Protein AF-A0A382IW83-F1 (afdb_monomer_lite)

Foldseek 3Di:
DVVVVVVVVVVCCCPPVNDDPDPVCVPDDPDDPVNVVVVVVVVVVVVCCVVDVVVVVVVCVVVVVVVCVVVCVVVVPPVVVVVVVVVVVVD

Radius of gyration: 26.52 Å; chains: 1; bounding box: 72×23×57 Å

InterPro domains:
  IPR003918 NADH:ubiquinone oxidoreductase [PTHR43507] (1-69)

Structure (mmCIF, N/CA/C/O backbone):
data_AF-A0A382IW83-F1
#
_entry.id   AF-A0A382IW83-F1
#
loop_
_atom_site.group_PDB
_atom_site.id
_atom_site.type_symbol
_atom_site.label_atom_id
_atom_site.label_alt_id
_atom_site.label_comp_id
_atom_site.label_asym_id
_atom_site.label_entity_id
_atom_site.label_seq_id
_atom_site.pdbx_PDB_ins_code
_atom_site.Cartn_x
_atom_site.Cartn_y
_atom_site.Cartn_z
_atom_site.occupancy
_atom_site.B_iso_or_equiv
_atom_site.auth_seq_id
_atom_site.auth_comp_id
_atom_site.auth_asym_id
_atom_site.auth_atom_id
_atom_site.pdbx_PDB_model_num
ATOM 1 N N . ILE A 1 1 ? 12.258 -2.987 1.115 1.00 85.31 1 ILE A N 1
ATOM 2 C CA . ILE A 1 1 ? 11.061 -3.869 1.072 1.00 85.31 1 ILE A CA 1
ATOM 3 C C . ILE A 1 1 ? 10.756 -4.463 2.454 1.00 85.31 1 ILE A C 1
ATOM 5 O O . ILE A 1 1 ? 9.672 -4.202 2.955 1.00 85.31 1 ILE A O 1
ATOM 9 N N . VAL A 1 2 ? 11.703 -5.140 3.126 1.00 95.69 2 VAL A N 1
ATOM 10 C CA . VAL A 1 2 ? 11.485 -5.733 4.471 1.00 95.69 2 VAL A CA 1
ATOM 11 C C . VAL A 1 2 ? 11.051 -4.709 5.529 1.00 95.69 2 VAL A C 1
ATOM 13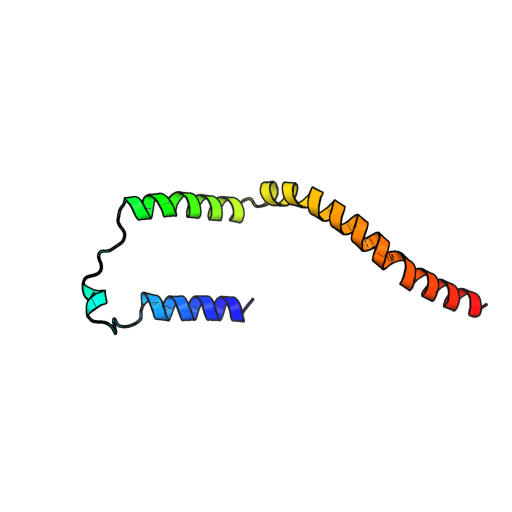 O O . VAL A 1 2 ? 10.046 -4.922 6.195 1.00 95.69 2 VAL A O 1
ATOM 16 N N . LEU A 1 3 ? 11.741 -3.565 5.635 1.00 96.69 3 LEU A N 1
ATOM 17 C CA . LEU A 1 3 ? 11.370 -2.506 6.589 1.00 96.69 3 LEU A CA 1
ATOM 18 C C . LEU A 1 3 ? 9.955 -1.952 6.352 1.00 96.69 3 LEU A C 1
ATOM 20 O O . LEU A 1 3 ? 9.237 -1.676 7.306 1.00 96.69 3 LEU A O 1
ATOM 24 N N . GLY A 1 4 ? 9.539 -1.834 5.087 1.00 95.62 4 GLY A N 1
ATOM 25 C CA . GLY A 1 4 ? 8.197 -1.364 4.736 1.00 95.62 4 GLY A CA 1
ATOM 26 C C . GLY A 1 4 ? 7.115 -2.344 5.186 1.00 95.62 4 GLY A C 1
ATOM 27 O O . GLY A 1 4 ? 6.160 -1.944 5.844 1.00 95.62 4 GLY A O 1
ATOM 28 N N . ALA A 1 5 ? 7.299 -3.637 4.903 1.00 96.31 5 ALA A N 1
ATOM 29 C CA . ALA A 1 5 ? 6.379 -4.678 5.359 1.00 96.31 5 ALA A CA 1
ATOM 30 C C . ALA A 1 5 ? 6.335 -4.771 6.895 1.00 96.31 5 ALA A C 1
ATOM 32 O O . ALA A 1 5 ? 5.253 -4.848 7.472 1.00 96.31 5 ALA A O 1
ATOM 33 N N . ALA A 1 6 ? 7.494 -4.694 7.558 1.00 96.38 6 ALA A N 1
ATOM 34 C CA . ALA A 1 6 ? 7.590 -4.713 9.016 1.00 96.38 6 ALA A CA 1
ATOM 35 C C . ALA A 1 6 ? 6.823 -3.546 9.658 1.00 96.38 6 ALA A C 1
ATOM 37 O O . ALA A 1 6 ? 6.074 -3.760 10.610 1.00 96.38 6 ALA A O 1
ATOM 38 N N . TYR A 1 7 ? 6.952 -2.332 9.111 1.00 95.50 7 TYR A N 1
ATOM 39 C CA . TYR A 1 7 ? 6.228 -1.166 9.616 1.00 95.50 7 TYR A CA 1
ATOM 40 C C . TYR A 1 7 ? 4.715 -1.277 9.388 1.00 95.50 7 TYR A C 1
ATOM 42 O O . TYR A 1 7 ? 3.944 -1.010 10.307 1.00 95.50 7 TYR A O 1
ATOM 50 N N . MET A 1 8 ? 4.284 -1.723 8.202 1.00 96.44 8 MET A N 1
ATOM 51 C CA . MET A 1 8 ? 2.858 -1.912 7.903 1.00 96.44 8 MET A CA 1
ATOM 52 C C . MET A 1 8 ? 2.216 -2.959 8.820 1.00 96.44 8 MET A C 1
ATOM 54 O O . MET A 1 8 ? 1.122 -2.733 9.334 1.00 96.44 8 MET A O 1
ATOM 58 N N . LEU A 1 9 ? 2.910 -4.072 9.080 1.00 94.75 9 LEU A N 1
ATOM 59 C CA . LEU A 1 9 ? 2.437 -5.107 10.002 1.00 94.75 9 LEU A CA 1
ATOM 60 C C . LEU A 1 9 ? 2.381 -4.607 11.450 1.00 94.75 9 LEU A C 1
ATOM 62 O O . LEU A 1 9 ? 1.367 -4.806 12.117 1.00 94.75 9 LEU A O 1
ATOM 66 N N . TRP A 1 10 ? 3.429 -3.928 11.928 1.00 94.56 10 TRP A N 1
ATOM 67 C CA . TRP A 1 10 ? 3.455 -3.359 13.279 1.00 94.56 10 TRP A CA 1
ATOM 68 C C . TRP A 1 10 ? 2.334 -2.332 13.490 1.00 94.56 10 TRP A C 1
ATOM 70 O O . TRP A 1 10 ? 1.646 -2.366 14.511 1.00 94.56 10 TRP A O 1
ATOM 80 N N . LEU A 1 11 ? 2.106 -1.455 12.506 1.00 95.06 11 LEU A N 1
ATOM 81 C CA . LEU A 1 11 ? 1.046 -0.451 12.554 1.00 95.06 11 LEU A CA 1
ATOM 82 C C . LEU A 1 11 ? -0.337 -1.103 12.561 1.00 95.06 11 LEU A C 1
ATOM 84 O O . LEU A 1 11 ? -1.156 -0.770 13.414 1.00 95.06 11 LEU A O 1
ATOM 88 N N . TYR A 1 12 ? -0.582 -2.071 11.674 1.00 94.62 12 TYR A N 1
ATOM 89 C CA . TYR A 1 12 ? -1.849 -2.800 11.646 1.00 94.62 12 TYR A CA 1
ATOM 90 C C . TYR A 1 12 ? -2.140 -3.475 12.991 1.00 94.62 12 TYR A C 1
ATOM 92 O O . TYR A 1 12 ? -3.235 -3.326 13.534 1.00 94.62 12 TYR A O 1
ATOM 100 N N . GLN A 1 13 ? -1.141 -4.152 13.569 1.00 92.69 13 GLN A N 1
ATOM 101 C CA . GLN A 1 13 ? -1.291 -4.809 14.864 1.00 92.69 13 GLN A CA 1
ATOM 102 C C . GLN A 1 13 ? -1.605 -3.816 15.983 1.00 92.69 13 GLN A C 1
ATOM 104 O O . GLN A 1 13 ? -2.499 -4.056 16.793 1.00 92.69 13 GLN A O 1
ATOM 109 N N . ARG A 1 14 ? -0.903 -2.680 16.011 1.00 91.38 14 ARG A N 1
ATOM 110 C CA . ARG A 1 14 ? -1.091 -1.646 17.031 1.00 91.38 14 ARG A CA 1
ATOM 111 C C . ARG A 1 14 ? -2.448 -0.949 16.922 1.00 91.38 14 ARG A C 1
ATOM 113 O O . ARG A 1 14 ? -3.035 -0.635 17.952 1.00 91.38 14 ARG A O 1
ATOM 120 N N . THR A 1 15 ? -2.939 -0.700 15.710 1.00 89.38 15 THR A N 1
ATOM 121 C CA . THR A 1 15 ? -4.201 0.021 15.488 1.00 89.38 15 THR A CA 1
ATOM 122 C C . THR A 1 15 ? -5.430 -0.872 15.658 1.00 89.38 15 THR A C 1
ATOM 124 O O . THR A 1 15 ? -6.422 -0.401 16.202 1.00 89.38 15 THR A O 1
ATOM 127 N N . MET A 1 16 ? -5.378 -2.138 15.227 1.00 87.88 16 MET A N 1
ATOM 128 C CA . MET A 1 16 ? -6.547 -3.034 15.247 1.00 87.88 16 MET A CA 1
ATOM 129 C C . MET A 1 16 ? -6.636 -3.911 16.500 1.00 87.88 16 MET A C 1
ATOM 131 O O . MET A 1 16 ? -7.737 -4.179 16.970 1.00 87.88 16 MET A O 1
ATOM 135 N N . PHE A 1 17 ? -5.503 -4.356 17.056 1.00 85.25 17 PHE A N 1
ATOM 136 C CA . PHE A 1 17 ? -5.469 -5.234 18.239 1.00 85.25 17 PHE A CA 1
ATOM 137 C C . PHE A 1 17 ? -5.024 -4.513 19.520 1.00 85.25 17 PHE A C 1
ATOM 139 O O . PHE A 1 17 ? -4.882 -5.140 20.569 1.00 85.25 17 PHE A O 1
ATOM 146 N N . GLY A 1 18 ? -4.774 -3.203 19.446 1.00 79.44 18 GLY A N 1
ATOM 147 C CA . GLY A 1 18 ? -4.446 -2.378 20.604 1.00 79.44 18 GLY A CA 1
ATOM 148 C C . GLY A 1 18 ? -5.644 -2.192 21.537 1.00 79.44 18 GLY A C 1
ATOM 149 O O . GLY A 1 18 ? -6.795 -2.151 21.107 1.00 79.44 18 GLY A O 1
ATOM 150 N N . ASN A 1 19 ? -5.378 -2.056 22.837 1.00 77.50 19 ASN A N 1
ATOM 151 C CA . ASN A 1 19 ? -6.431 -1.794 23.813 1.00 77.50 19 ASN A CA 1
ATOM 152 C C . ASN A 1 19 ? -6.966 -0.360 23.645 1.00 77.50 19 ASN A C 1
ATOM 154 O O . ASN A 1 19 ? -6.208 0.560 23.339 1.00 77.50 19 ASN A O 1
ATOM 158 N N . ILE A 1 20 ? -8.264 -0.145 23.869 1.00 77.38 20 ILE A N 1
ATOM 159 C CA . ILE A 1 20 ? -8.868 1.187 23.724 1.00 77.38 20 ILE A CA 1
ATOM 160 C C . ILE A 1 20 ? -8.432 2.071 24.904 1.00 77.38 20 ILE A C 1
ATOM 162 O O . ILE A 1 20 ? -9.024 2.018 25.982 1.00 77.38 20 ILE A O 1
ATOM 166 N N . GLU A 1 21 ? -7.397 2.887 24.695 1.00 76.9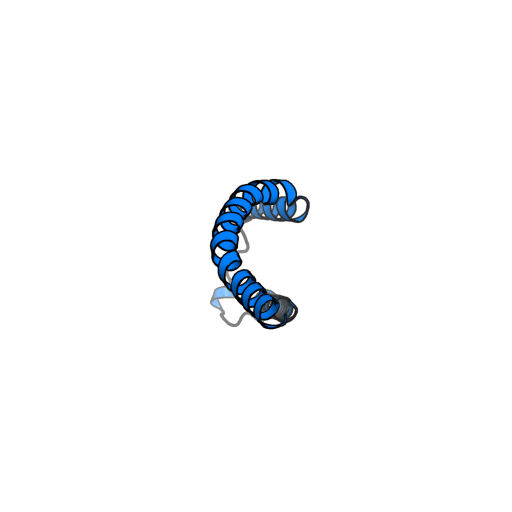4 21 GLU A N 1
ATOM 167 C CA . GLU A 1 21 ? -6.831 3.779 25.721 1.00 76.94 21 GLU A CA 1
ATOM 168 C C . GLU A 1 21 ? -7.735 4.988 26.019 1.00 76.94 21 GLU A C 1
ATOM 170 O O . GLU A 1 21 ? -7.754 5.495 27.139 1.00 76.94 21 GLU A O 1
ATOM 175 N N . ASN A 1 22 ? -8.527 5.440 25.039 1.00 76.06 22 ASN A N 1
ATOM 176 C CA . ASN A 1 22 ? -9.415 6.591 25.193 1.00 76.06 22 ASN A CA 1
ATOM 177 C C . ASN A 1 22 ? -10.877 6.148 25.402 1.00 76.06 22 ASN A C 1
ATOM 179 O O . ASN A 1 22 ? -11.469 5.570 24.487 1.00 76.06 22 ASN A O 1
ATOM 183 N N . PRO A 1 23 ? -11.516 6.457 26.548 1.00 75.88 23 PRO A N 1
ATOM 184 C CA . PRO A 1 23 ? -12.885 6.025 26.836 1.00 75.88 23 PRO A CA 1
ATOM 185 C C . PRO A 1 23 ? -13.929 6.577 25.853 1.00 75.88 23 PRO A C 1
ATOM 187 O O . PRO A 1 23 ? -14.973 5.952 25.685 1.00 75.88 23 PRO A O 1
ATOM 190 N N . LYS A 1 24 ? -13.645 7.690 25.157 1.00 74.56 24 LYS A N 1
ATOM 1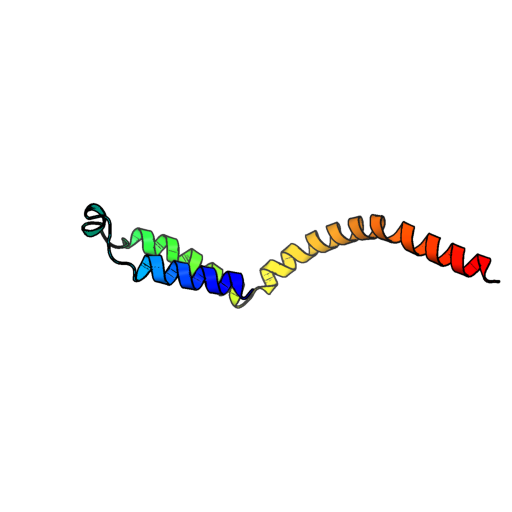91 C CA . LYS A 1 24 ? -14.523 8.251 24.114 1.00 74.56 24 LYS A CA 1
ATOM 192 C C . LYS A 1 24 ? -14.593 7.385 22.854 1.00 74.56 24 LYS A C 1
ATOM 194 O O . LYS A 1 24 ? -15.580 7.448 22.132 1.00 74.56 24 LYS A O 1
ATOM 199 N N . ASN A 1 25 ? -13.582 6.554 22.605 1.00 77.88 25 ASN A N 1
ATOM 200 C CA . ASN A 1 25 ? -13.529 5.716 21.408 1.00 77.88 25 ASN A CA 1
ATOM 201 C C . ASN A 1 25 ? -14.381 4.446 21.545 1.00 77.88 25 ASN A C 1
ATOM 203 O O . ASN A 1 25 ? -14.635 3.775 20.553 1.00 77.88 25 ASN A O 1
ATOM 207 N N . LYS A 1 26 ? -14.851 4.125 22.758 1.00 75.56 26 LYS A N 1
ATOM 208 C CA . LYS A 1 26 ? -15.707 2.956 23.008 1.00 75.56 26 LYS A CA 1
ATOM 209 C C . LYS A 1 26 ? -17.114 3.094 22.426 1.00 75.56 26 LYS A C 1
ATOM 211 O O . LYS A 1 26 ? -17.778 2.085 22.238 1.00 75.56 26 LYS A O 1
ATOM 216 N N . SER A 1 27 ? -17.577 4.321 22.190 1.00 79.44 27 SER A N 1
ATOM 217 C CA . SER A 1 27 ? -18.910 4.594 21.642 1.00 79.44 27 SER A CA 1
ATOM 218 C C . SER A 1 27 ? -18.877 5.006 20.171 1.00 79.44 27 SER A C 1
ATOM 220 O O . SER A 1 27 ? -19.853 5.578 19.688 1.00 79.44 27 SER A O 1
ATOM 222 N N . LEU A 1 28 ? -17.749 4.811 19.480 1.00 79.25 28 LEU A N 1
ATOM 223 C CA . LEU A 1 28 ? -17.670 5.106 18.055 1.00 79.25 28 LEU A CA 1
ATOM 224 C C . LEU A 1 28 ? -18.490 4.061 17.287 1.00 79.25 28 LEU A C 1
ATOM 226 O O . LEU A 1 28 ? -18.288 2.868 17.506 1.00 79.25 28 LEU A O 1
ATOM 230 N N . PRO A 1 29 ? -19.426 4.489 16.426 1.00 78.00 29 PRO A N 1
ATOM 231 C CA . PRO A 1 29 ? -20.152 3.571 15.566 1.00 78.00 29 PRO A CA 1
ATOM 232 C C . PRO A 1 29 ? -19.205 2.964 14.525 1.00 78.00 29 PRO A C 1
ATOM 234 O O . PRO A 1 29 ? -18.304 3.642 14.027 1.00 78.00 29 PRO A O 1
ATOM 237 N N . ASP A 1 30 ? -19.437 1.695 14.195 1.00 85.56 30 ASP A N 1
ATOM 238 C CA . ASP A 1 30 ? -18.750 1.013 13.099 1.00 85.56 30 ASP A CA 1
ATOM 239 C C . ASP A 1 30 ? -19.097 1.630 11.736 1.00 85.56 30 ASP A C 1
ATOM 241 O O . ASP A 1 30 ? -20.007 2.456 11.604 1.00 85.56 30 ASP A O 1
ATOM 245 N N . LEU A 1 31 ? -18.365 1.192 10.708 1.00 85.62 31 LEU A N 1
ATOM 246 C CA . LEU A 1 31 ? -18.512 1.703 9.351 1.00 85.62 31 LEU A CA 1
ATOM 247 C C . LEU A 1 31 ? -19.952 1.588 8.846 1.00 85.62 31 LEU A C 1
ATOM 249 O O . LEU A 1 31 ? -20.5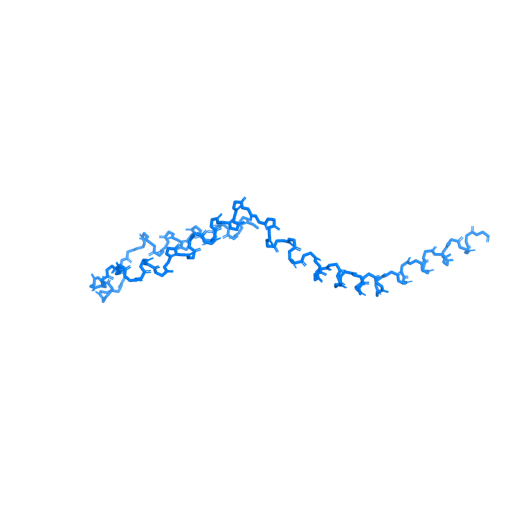71 0.519 8.844 1.00 85.62 31 LEU A O 1
ATOM 253 N N . ASN A 1 32 ? -20.464 2.702 8.342 1.00 91.06 32 ASN A N 1
ATOM 254 C CA . ASN A 1 32 ? -21.792 2.780 7.760 1.00 91.06 32 ASN A CA 1
ATOM 255 C C . ASN A 1 32 ? -21.778 2.234 6.317 1.00 91.06 32 ASN A C 1
ATOM 257 O O . ASN A 1 32 ? -20.774 2.321 5.608 1.00 91.06 32 ASN A O 1
ATOM 261 N N . MET A 1 33 ? -22.915 1.737 5.816 1.00 90.38 33 MET A N 1
ATOM 262 C CA . MET A 1 33 ? -23.029 1.182 4.454 1.00 90.38 33 MET A CA 1
ATOM 263 C C . MET A 1 33 ? -22.581 2.163 3.363 1.00 90.38 33 MET A C 1
ATOM 265 O O . MET A 1 33 ? -22.055 1.749 2.333 1.00 90.38 33 MET A O 1
ATOM 269 N N . ARG A 1 34 ? -22.769 3.470 3.588 1.00 93.00 34 ARG A N 1
ATOM 270 C CA . ARG A 1 34 ? -22.313 4.517 2.661 1.00 93.00 34 ARG A CA 1
ATOM 271 C C . ARG A 1 34 ? -20.790 4.613 2.589 1.00 93.00 34 ARG A C 1
ATOM 273 O O . ARG A 1 34 ? -20.266 4.866 1.513 1.00 93.00 34 ARG A O 1
ATOM 280 N N . GLU A 1 35 ? -20.099 4.399 3.703 1.00 92.88 35 GLU A N 1
ATOM 281 C CA . GLU A 1 35 ? -18.634 4.427 3.768 1.00 92.88 35 GLU A CA 1
ATOM 282 C C . GLU A 1 35 ? -18.062 3.178 3.105 1.00 92.88 35 GLU A C 1
ATOM 284 O O . GLU A 1 35 ? -17.156 3.262 2.285 1.00 92.88 35 GLU A O 1
ATOM 289 N N . VAL A 1 36 ? -18.658 2.011 3.359 1.00 93.75 36 VAL A N 1
ATOM 290 C CA . VAL A 1 36 ? -18.266 0.785 2.653 1.00 93.75 36 VAL A CA 1
ATOM 291 C C . VAL A 1 36 ? -18.445 0.962 1.143 1.00 93.75 36 VAL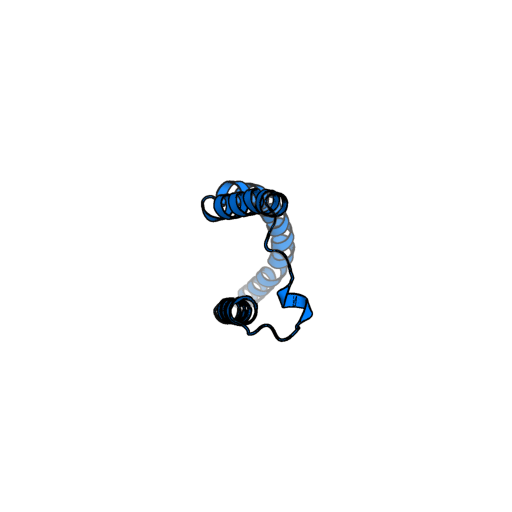 A C 1
ATOM 293 O O . VAL A 1 36 ? -17.527 0.657 0.386 1.00 93.75 36 VAL A O 1
ATOM 296 N N . ALA A 1 37 ? -19.566 1.535 0.696 1.00 95.31 37 ALA A N 1
ATOM 297 C CA . ALA A 1 37 ? -19.830 1.776 -0.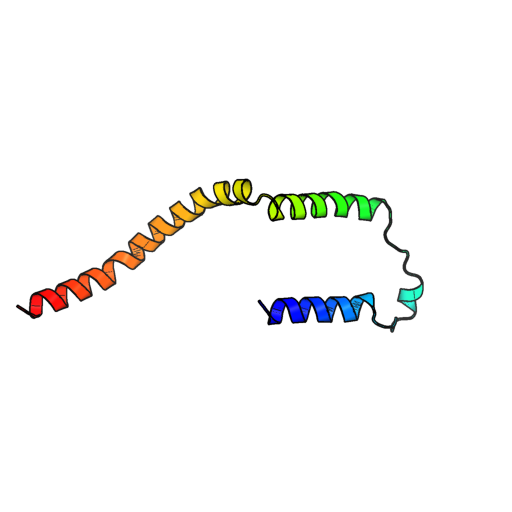722 1.00 95.31 37 ALA A CA 1
ATOM 298 C C . ALA A 1 37 ? -18.803 2.700 -1.407 1.00 95.31 37 ALA A C 1
ATOM 300 O O . ALA A 1 37 ? -18.591 2.551 -2.609 1.00 95.31 37 ALA A O 1
ATOM 301 N N . THR A 1 38 ? -18.141 3.613 -0.684 1.00 94.88 38 THR A N 1
ATOM 302 C CA . THR A 1 38 ? -17.040 4.420 -1.244 1.00 94.88 38 THR A CA 1
ATOM 303 C C . THR A 1 38 ? -15.705 3.672 -1.247 1.00 94.88 38 THR A C 1
ATOM 305 O O . THR A 1 38 ? -14.906 3.877 -2.161 1.00 94.88 38 THR A O 1
ATOM 308 N N . PHE A 1 39 ? -15.468 2.761 -0.297 1.00 95.12 39 PHE A N 1
ATOM 309 C CA . PHE A 1 39 ? -14.272 1.909 -0.283 1.00 95.12 39 PHE A CA 1
ATOM 310 C C . PHE A 1 39 ? -14.302 0.795 -1.337 1.00 95.12 39 PHE A C 1
ATOM 312 O O . PHE A 1 39 ? -13.263 0.496 -1.926 1.00 95.12 39 PHE A O 1
ATOM 319 N N . VAL A 1 40 ? -15.468 0.202 -1.620 1.00 96.38 40 VAL A N 1
ATOM 320 C CA . VAL A 1 40 ? -15.614 -0.879 -2.615 1.00 96.38 40 VAL A CA 1
ATOM 321 C C . VAL A 1 40 ? -14.978 -0.546 -3.977 1.00 96.38 40 VAL A C 1
ATOM 323 O O . VAL A 1 40 ? -14.152 -1.340 -4.433 1.00 96.38 40 VAL A O 1
ATOM 326 N N . PRO A 1 41 ? -15.281 0.586 -4.647 1.00 95.38 41 PRO A N 1
ATOM 327 C CA . PRO A 1 41 ? -14.689 0.881 -5.951 1.00 95.38 41 PRO A CA 1
ATOM 328 C C . PRO A 1 41 ? -13.167 1.054 -5.883 1.00 95.38 41 PRO A C 1
ATOM 330 O O . PRO A 1 41 ? -12.472 0.632 -6.805 1.00 95.38 41 PRO A O 1
ATOM 333 N N . LEU A 1 42 ? -12.626 1.605 -4.789 1.00 96.06 42 LEU A N 1
ATOM 334 C CA . LEU A 1 42 ? -11.176 1.735 -4.604 1.00 96.06 42 LEU A CA 1
ATOM 335 C C . LEU A 1 42 ? -10.497 0.366 -4.520 1.00 96.06 42 LEU A C 1
ATOM 337 O O . LEU A 1 42 ? -9.466 0.147 -5.156 1.00 96.06 42 LEU A O 1
ATOM 341 N N . ILE A 1 43 ? -11.099 -0.564 -3.778 1.00 96.38 43 ILE A N 1
ATOM 342 C CA . ILE A 1 43 ? -10.612 -1.940 -3.651 1.00 96.38 43 ILE A CA 1
ATOM 343 C C . ILE A 1 43 ? -10.649 -2.638 -5.015 1.00 96.38 43 ILE A C 1
ATOM 345 O O . ILE A 1 43 ? -9.662 -3.257 -5.411 1.00 96.38 43 ILE A O 1
ATOM 349 N N . ILE A 1 44 ? -11.742 -2.486 -5.769 1.00 96.62 44 ILE A N 1
ATOM 350 C CA . ILE A 1 44 ? -11.866 -3.040 -7.125 1.00 96.62 44 ILE A CA 1
ATOM 351 C C . ILE A 1 44 ? -10.756 -2.505 -8.037 1.00 96.62 44 ILE A C 1
ATOM 353 O O . ILE A 1 44 ? -10.108 -3.298 -8.719 1.00 96.62 44 ILE A O 1
ATOM 357 N N . LEU A 1 45 ? -10.491 -1.193 -8.030 1.00 94.69 45 LEU A N 1
ATOM 358 C CA . LEU A 1 45 ? -9.400 -0.610 -8.818 1.00 94.69 45 LEU A CA 1
ATOM 359 C C . LEU A 1 45 ? -8.029 -1.150 -8.392 1.00 94.69 45 LEU A C 1
ATOM 361 O O . LEU A 1 45 ? -7.213 -1.471 -9.253 1.00 94.69 45 LEU A O 1
ATOM 365 N N . ALA A 1 46 ? -7.776 -1.278 -7.087 1.00 94.94 46 ALA A N 1
ATOM 366 C CA . ALA A 1 46 ? -6.517 -1.815 -6.578 1.00 94.94 46 ALA A CA 1
ATOM 367 C C . ALA A 1 46 ? -6.285 -3.260 -7.047 1.00 94.94 46 ALA A C 1
ATOM 369 O O . ALA A 1 46 ? -5.195 -3.583 -7.521 1.00 94.94 46 ALA A O 1
ATOM 370 N N . PHE A 1 47 ? -7.317 -4.109 -6.994 1.00 96.00 47 PHE A N 1
ATOM 371 C CA . PHE A 1 47 ? -7.250 -5.471 -7.529 1.00 96.00 47 PHE A CA 1
ATOM 372 C C . PHE A 1 47 ? -7.095 -5.496 -9.049 1.00 96.00 47 PHE A C 1
ATOM 374 O O . PHE A 1 47 ? -6.299 -6.280 -9.558 1.00 96.00 47 PHE A O 1
ATOM 381 N N . TRP A 1 48 ? -7.808 -4.632 -9.774 1.00 94.81 48 TRP A N 1
ATOM 382 C CA . TRP A 1 48 ? -7.701 -4.533 -11.228 1.00 94.81 48 TRP A CA 1
ATOM 383 C C . TRP A 1 48 ? -6.270 -4.202 -11.660 1.00 94.81 48 TRP A C 1
ATOM 385 O O . TRP A 1 48 ? -5.703 -4.894 -12.502 1.00 94.81 48 TRP A O 1
ATOM 395 N N . ILE A 1 49 ? -5.672 -3.169 -11.059 1.00 93.56 49 ILE A N 1
ATOM 396 C CA . ILE A 1 49 ? -4.297 -2.742 -11.351 1.00 93.56 49 ILE A CA 1
ATOM 397 C C . ILE A 1 49 ? -3.296 -3.812 -10.904 1.00 93.56 49 ILE A C 1
ATOM 399 O O . ILE A 1 49 ? -2.328 -4.075 -11.614 1.00 93.56 49 ILE A O 1
ATOM 403 N N . GLY A 1 50 ? -3.530 -4.445 -9.751 1.00 93.94 50 GLY A N 1
ATOM 404 C CA . GLY A 1 50 ? -2.661 -5.493 -9.220 1.00 93.94 50 GLY A CA 1
ATOM 405 C C . GLY A 1 50 ? -2.641 -6.763 -10.073 1.00 93.94 50 GLY A C 1
ATOM 406 O O . GLY A 1 50 ? -1.581 -7.361 -10.238 1.00 93.94 50 GLY A O 1
ATOM 407 N N . LEU A 1 51 ? -3.786 -7.164 -10.635 1.00 95.12 51 LEU A N 1
ATOM 408 C CA . LEU A 1 51 ? -3.892 -8.354 -11.482 1.00 95.12 51 LEU A CA 1
ATOM 409 C C . LEU A 1 51 ? -3.506 -8.068 -12.941 1.00 95.12 51 LEU A C 1
ATOM 411 O O . LEU A 1 51 ? -2.869 -8.903 -13.580 1.00 95.12 51 LEU A O 1
ATOM 415 N N . TYR A 1 52 ? -3.879 -6.898 -13.471 1.00 94.00 52 TYR A N 1
ATOM 416 C CA . TYR A 1 52 ? -3.610 -6.500 -14.853 1.00 94.00 52 TYR A CA 1
ATOM 417 C C . TYR A 1 52 ? -3.027 -5.074 -14.924 1.00 94.00 52 TYR A C 1
ATOM 419 O O . TYR A 1 52 ? -3.747 -4.115 -15.222 1.00 94.00 52 TYR A O 1
ATOM 427 N N . PRO A 1 53 ? -1.708 -4.912 -14.685 1.00 92.19 53 PRO A N 1
ATOM 428 C CA . PRO A 1 53 ? -1.046 -3.603 -14.695 1.00 92.19 53 PRO A CA 1
ATOM 429 C C . PRO A 1 53 ? -0.725 -3.079 -16.106 1.00 92.19 53 PRO A C 1
ATOM 431 O O . PRO A 1 53 ? -0.533 -1.876 -16.284 1.00 92.19 53 PRO A O 1
ATOM 434 N N . ALA A 1 54 ? -0.696 -3.950 -17.123 1.00 90.75 54 ALA A N 1
ATOM 435 C CA . ALA A 1 54 ? -0.352 -3.614 -18.510 1.00 90.75 54 ALA A CA 1
ATOM 436 C C . ALA A 1 54 ? -1.054 -2.360 -19.089 1.00 90.75 54 ALA A C 1
ATOM 438 O O . ALA A 1 54 ? -0.362 -1.513 -19.645 1.00 90.75 54 ALA A O 1
ATOM 439 N N . PRO A 1 55 ? -2.379 -2.145 -18.950 1.00 88.62 55 PRO A N 1
ATOM 440 C CA . PRO A 1 55 ? -3.044 -0.981 -19.536 1.00 88.62 55 PRO A CA 1
ATOM 441 C C . PRO A 1 55 ? -2.601 0.338 -18.896 1.00 88.62 55 PRO A C 1
ATOM 443 O O . PRO A 1 55 ? -2.592 1.365 -19.572 1.00 88.62 55 PRO A O 1
ATOM 446 N N . PHE A 1 56 ? -2.216 0.318 -17.617 1.00 89.19 56 PHE A N 1
ATOM 447 C CA . PHE A 1 56 ? -1.670 1.488 -16.935 1.00 89.19 56 PHE A CA 1
ATOM 448 C C . PHE A 1 56 ? -0.217 1.726 -17.348 1.00 89.19 56 PHE A C 1
ATOM 450 O O . PHE A 1 56 ? 0.139 2.850 -17.696 1.00 89.19 56 PHE A O 1
ATOM 457 N N . LEU A 1 57 ? 0.606 0.674 -17.387 1.00 90.12 57 LEU A N 1
ATOM 458 C CA . LEU A 1 57 ? 2.017 0.780 -17.770 1.00 90.12 57 LEU A CA 1
ATOM 459 C C . LEU A 1 57 ? 2.201 1.218 -19.229 1.00 90.12 57 LEU A C 1
ATOM 461 O O . LEU A 1 57 ? 2.989 2.123 -19.481 1.00 90.12 57 LEU A O 1
ATOM 465 N N . ASN A 1 58 ? 1.413 0.681 -20.163 1.00 91.00 58 ASN A N 1
ATOM 466 C CA . ASN A 1 58 ? 1.487 1.036 -21.586 1.00 91.00 58 ASN A CA 1
ATOM 467 C C . ASN A 1 58 ? 1.182 2.525 -21.836 1.00 91.00 58 ASN A C 1
ATOM 469 O O . ASN A 1 58 ? 1.689 3.124 -22.780 1.00 91.00 58 ASN A O 1
ATOM 473 N N . ARG A 1 59 ? 0.345 3.149 -20.995 1.00 89.44 59 ARG A N 1
ATOM 474 C CA . ARG A 1 59 ? 0.074 4.595 -21.071 1.00 89.44 59 ARG A CA 1
ATOM 475 C C . ARG A 1 59 ? 1.228 5.432 -20.529 1.00 89.44 59 ARG A C 1
ATOM 477 O O . ARG A 1 59 ? 1.454 6.532 -21.022 1.00 89.44 59 ARG A O 1
ATOM 484 N N . LEU A 1 60 ? 1.940 4.924 -19.526 1.00 90.75 60 LEU A N 1
ATOM 485 C CA . LEU A 1 60 ? 3.108 5.592 -18.955 1.00 90.75 60 LEU A CA 1
ATOM 486 C C . LEU A 1 60 ? 4.339 5.446 -19.855 1.00 90.75 60 LEU A C 1
ATOM 488 O O . LEU A 1 60 ? 5.151 6.366 -19.910 1.00 90.75 60 LEU A O 1
ATOM 492 N N . GLU A 1 61 ? 4.452 4.339 -20.590 1.00 89.31 61 GLU A N 1
ATOM 493 C CA . GLU A 1 61 ? 5.589 4.028 -21.460 1.00 89.31 61 GLU A CA 1
ATOM 494 C C . GLU A 1 61 ? 5.912 5.176 -22.421 1.00 89.31 61 GLU A C 1
ATOM 496 O O . GLU A 1 61 ? 7.044 5.647 -22.433 1.00 89.31 61 GLU A O 1
ATOM 501 N N . SER A 1 62 ? 4.918 5.735 -23.123 1.00 86.19 62 SER A N 1
ATOM 502 C CA . SER A 1 62 ? 5.141 6.860 -24.045 1.00 86.19 62 SER A CA 1
ATOM 503 C C . SER A 1 62 ? 5.757 8.093 -23.374 1.00 86.19 62 SER A C 1
ATOM 505 O O . SER A 1 62 ? 6.610 8.763 -23.958 1.00 86.19 62 SER A O 1
ATOM 507 N N . SER A 1 63 ? 5.348 8.396 -22.138 1.00 89.12 63 SER A N 1
ATOM 508 C CA . SER A 1 63 ? 5.899 9.520 -21.375 1.00 89.12 63 SER A CA 1
ATOM 509 C C . SER A 1 63 ? 7.305 9.210 -20.864 1.00 89.12 63 SER A C 1
ATOM 511 O O . SER A 1 63 ? 8.177 10.076 -20.901 1.00 89.12 63 SER A O 1
ATOM 513 N N . VAL A 1 64 ? 7.550 7.971 -20.434 1.00 91.12 64 VAL A N 1
ATOM 514 C CA . VAL A 1 64 ? 8.868 7.520 -19.972 1.00 91.12 64 VAL A CA 1
ATOM 515 C C . VAL A 1 64 ? 9.874 7.511 -21.122 1.00 91.12 64 VAL A C 1
ATOM 517 O O . VAL A 1 64 ? 10.972 8.033 -20.949 1.00 91.12 64 VAL A O 1
ATOM 520 N N . THR A 1 65 ? 9.508 7.014 -22.306 1.00 88.31 65 THR A N 1
ATOM 521 C CA . THR A 1 65 ? 10.378 7.007 -23.493 1.00 88.31 65 THR A CA 1
ATOM 522 C C . THR A 1 65 ? 10.783 8.421 -23.901 1.00 88.31 65 THR A C 1
ATOM 524 O O . THR A 1 65 ? 11.956 8.658 -24.188 1.00 88.31 65 THR A O 1
ATOM 527 N N . TYR A 1 66 ? 9.846 9.376 -23.862 1.00 87.56 66 TYR A N 1
ATOM 528 C CA . TYR A 1 66 ? 10.146 10.785 -24.120 1.00 87.56 66 TYR A CA 1
ATOM 529 C C . TYR A 1 66 ? 11.154 11.349 -23.110 1.00 87.56 66 TYR A C 1
ATOM 531 O O . TYR A 1 66 ? 12.123 11.997 -23.494 1.00 87.56 66 TYR A O 1
ATOM 539 N N . VAL A 1 67 ? 10.976 11.085 -21.813 1.00 88.62 67 VAL A N 1
ATOM 540 C CA . VAL A 1 67 ? 11.923 11.559 -20.790 1.00 88.62 67 VAL A CA 1
ATOM 541 C C . VAL A 1 67 ? 13.289 10.885 -20.952 1.00 88.62 67 VAL A C 1
ATOM 543 O O . VAL A 1 67 ? 14.315 11.561 -20.912 1.00 88.62 67 VAL A O 1
ATOM 546 N N . MET A 1 68 ? 13.325 9.576 -21.206 1.00 88.62 68 MET A N 1
ATOM 547 C CA . MET A 1 68 ? 14.569 8.832 -21.412 1.00 88.62 68 MET A CA 1
ATOM 548 C C . MET A 1 68 ? 15.362 9.330 -22.623 1.00 88.62 68 MET A C 1
ATOM 550 O O . MET A 1 68 ? 16.585 9.408 -22.538 1.00 88.62 68 MET A O 1
ATOM 554 N N . SER A 1 69 ? 14.711 9.714 -23.727 1.00 83.56 69 SER A N 1
ATOM 555 C CA . SER A 1 69 ? 15.422 10.242 -24.900 1.00 83.56 69 SER A CA 1
ATOM 556 C C . SER A 1 69 ? 16.120 11.574 -24.607 1.00 83.56 69 SER A C 1
ATOM 558 O O . SER A 1 69 ? 17.243 11.792 -25.058 1.00 83.56 69 SER A O 1
ATOM 560 N N . HIS A 1 70 ? 15.490 12.443 -23.813 1.00 81.25 70 HIS A N 1
ATOM 561 C CA . HIS A 1 70 ? 16.069 13.728 -23.412 1.00 81.25 70 HIS A CA 1
ATOM 562 C C . HIS A 1 70 ? 17.224 13.537 -22.428 1.00 81.25 70 HIS A C 1
ATOM 564 O O . HIS A 1 70 ? 18.274 14.158 -22.565 1.00 81.25 70 HIS A O 1
ATOM 570 N N . VAL A 1 71 ? 17.050 12.630 -21.469 1.00 85.88 71 VAL A N 1
ATOM 571 C CA . VAL A 1 71 ? 18.046 12.336 -20.440 1.00 85.88 71 VAL A CA 1
ATOM 572 C C . VAL A 1 71 ? 19.282 11.639 -21.027 1.00 85.88 71 VAL A C 1
ATOM 574 O O . VAL A 1 71 ? 20.412 12.034 -20.738 1.00 85.88 71 VAL A O 1
ATOM 577 N N . ASN A 1 72 ? 19.098 10.658 -21.915 1.00 75.62 72 ASN A N 1
ATOM 578 C CA . ASN A 1 72 ? 20.208 9.966 -22.574 1.00 75.62 72 ASN A CA 1
ATOM 579 C C . ASN A 1 72 ? 21.017 10.900 -23.483 1.00 75.62 72 ASN A C 1
ATOM 581 O O . ASN A 1 72 ? 22.233 10.763 -23.543 1.00 75.62 72 ASN A O 1
ATOM 585 N N . SER A 1 73 ? 20.391 11.885 -24.135 1.00 68.88 73 SER A N 1
ATOM 586 C CA . SER A 1 73 ? 21.123 12.898 -24.910 1.00 68.88 73 SER A CA 1
ATOM 587 C C . SER A 1 73 ? 22.048 13.761 -24.043 1.00 68.88 73 SER A C 1
ATOM 589 O O . SER A 1 73 ? 23.047 14.265 -24.549 1.00 68.88 73 SER A O 1
ATOM 591 N N . THR A 1 74 ? 21.727 13.950 -22.760 1.00 65.25 74 THR A N 1
ATOM 592 C CA . THR A 1 74 ? 22.534 14.738 -21.815 1.00 65.25 74 THR A CA 1
ATOM 593 C C . THR A 1 74 ? 23.630 13.907 -21.144 1.00 65.25 74 THR A C 1
ATOM 595 O O . THR A 1 74 ? 24.681 14.456 -20.828 1.00 65.25 74 THR A O 1
ATOM 598 N N . TYR A 1 75 ? 23.434 12.594 -20.968 1.00 63.31 75 TYR A N 1
ATOM 599 C CA . TYR A 1 75 ? 24.443 11.698 -20.384 1.00 63.31 75 TYR A CA 1
ATOM 600 C C . TYR A 1 75 ? 25.332 10.978 -21.411 1.00 63.31 75 TYR A C 1
ATOM 602 O O . TYR A 1 75 ? 26.403 10.521 -21.044 1.00 63.31 75 TYR A O 1
ATOM 610 N N . ALA A 1 76 ? 24.954 10.896 -22.690 1.00 60.34 76 ALA A N 1
ATOM 611 C CA . ALA A 1 76 ? 25.777 10.276 -23.734 1.00 60.34 76 ALA A CA 1
ATOM 612 C C . ALA A 1 76 ? 27.019 11.060 -24.241 1.00 60.34 76 ALA A C 1
ATOM 614 O O . ALA A 1 76 ? 27.858 10.407 -24.862 1.00 60.34 76 ALA A O 1
ATOM 615 N N . PRO A 1 77 ? 27.220 12.381 -24.029 1.00 58.38 77 PRO A N 1
ATOM 616 C CA . PRO A 1 77 ? 28.362 13.062 -24.645 1.00 58.38 77 PRO A CA 1
ATOM 617 C C . PRO A 1 77 ? 29.679 12.940 -23.853 1.00 58.38 77 PRO A C 1
ATOM 619 O O . PRO A 1 77 ? 30.740 12.868 -24.458 1.00 58.38 77 PRO A O 1
ATOM 622 N N . GLN A 1 78 ? 29.663 12.832 -22.519 1.00 58.09 78 GLN A N 1
ATOM 623 C CA . GLN A 1 78 ? 30.886 13.082 -21.735 1.00 58.09 78 GLN A CA 1
ATOM 624 C C . GLN A 1 78 ? 31.780 11.846 -21.498 1.00 58.09 78 GLN A C 1
ATOM 626 O O . GLN A 1 78 ? 33.001 11.959 -21.410 1.00 58.09 78 GLN A O 1
ATOM 631 N N . ASN A 1 79 ? 31.199 10.648 -21.422 1.00 60.16 79 ASN A N 1
ATOM 632 C CA . ASN A 1 79 ? 31.928 9.384 -21.223 1.00 60.16 79 ASN A CA 1
ATOM 633 C C . ASN A 1 79 ? 32.422 8.744 -22.529 1.00 60.16 79 ASN A C 1
ATOM 635 O O . ASN A 1 79 ? 33.298 7.883 -22.480 1.00 60.16 79 ASN A O 1
ATOM 639 N N . VAL A 1 80 ? 31.890 9.157 -23.684 1.00 62.81 80 VAL A N 1
ATOM 640 C CA . VAL A 1 80 ? 32.345 8.663 -24.993 1.00 62.81 80 VAL A CA 1
ATOM 641 C C . VAL A 1 80 ? 33.551 9.472 -25.479 1.00 62.81 80 VAL A C 1
ATOM 643 O O . VAL A 1 80 ? 34.533 8.872 -25.901 1.00 62.81 80 VAL A O 1
ATOM 646 N N . GLU A 1 81 ? 33.559 10.801 -25.319 1.00 62.22 81 GLU A N 1
ATOM 647 C CA . GLU A 1 81 ? 34.729 11.637 -25.649 1.00 62.22 81 GLU A CA 1
ATOM 648 C C . GLU A 1 81 ? 35.952 11.317 -24.772 1.00 62.22 81 GLU A C 1
ATOM 650 O O . GLU A 1 81 ? 37.054 11.161 -25.296 1.00 62.22 81 GLU A O 1
ATOM 655 N N . ALA A 1 82 ? 35.765 11.103 -23.462 1.00 62.72 82 ALA A N 1
ATOM 656 C CA . ALA A 1 82 ? 36.860 10.736 -22.558 1.00 62.72 82 ALA A CA 1
ATOM 657 C C . ALA A 1 82 ? 37.453 9.340 -22.852 1.00 62.72 82 ALA A C 1
ATOM 659 O O . ALA A 1 82 ? 38.655 9.131 -22.694 1.00 62.72 82 ALA A O 1
ATOM 660 N N . ALA A 1 83 ? 36.637 8.379 -23.303 1.00 62.41 83 ALA A N 1
ATOM 661 C CA . ALA A 1 83 ? 37.117 7.054 -23.708 1.00 62.41 83 ALA A CA 1
ATOM 662 C C . ALA A 1 83 ? 37.845 7.086 -25.066 1.00 62.41 83 ALA A C 1
ATOM 664 O O . ALA A 1 83 ? 38.829 6.371 -25.258 1.00 62.41 83 ALA A O 1
ATOM 665 N N . VAL A 1 84 ? 37.397 7.941 -25.992 1.00 64.62 84 VAL A N 1
ATOM 666 C CA . VAL A 1 84 ? 38.027 8.127 -27.308 1.00 64.62 84 VAL A CA 1
ATOM 667 C C . VAL A 1 84 ? 39.375 8.847 -27.182 1.00 64.62 84 VAL A C 1
ATOM 669 O O . VAL A 1 84 ? 40.340 8.422 -27.815 1.00 64.62 84 VAL A O 1
ATOM 672 N N . GLU A 1 85 ? 39.504 9.860 -26.320 1.00 63.62 85 GLU A N 1
ATOM 673 C CA . GLU A 1 85 ? 40.780 10.563 -26.097 1.00 63.62 85 GLU A CA 1
ATOM 674 C C . GLU A 1 85 ? 41.863 9.643 -25.494 1.00 63.62 85 GLU A C 1
ATOM 676 O O . GLU A 1 85 ? 43.029 9.695 -25.895 1.00 63.62 85 GLU A O 1
ATOM 681 N N . VAL A 1 86 ? 41.481 8.738 -24.584 1.00 63.66 86 VAL A N 1
ATOM 682 C CA . VAL A 1 86 ? 42.400 7.755 -23.979 1.00 63.66 86 VAL A CA 1
ATOM 683 C C . VAL A 1 86 ? 42.829 6.676 -24.985 1.00 63.66 86 VAL A C 1
ATOM 685 O O . VAL A 1 86 ? 43.985 6.254 -24.964 1.00 63.66 86 VAL A O 1
ATOM 688 N N . GLN A 1 87 ? 41.948 6.267 -25.905 1.00 64.12 87 GLN A N 1
ATOM 689 C CA . GLN A 1 87 ? 42.266 5.294 -26.961 1.00 64.12 87 GLN A CA 1
ATOM 690 C C . GLN A 1 87 ? 43.192 5.884 -28.046 1.00 64.12 87 GLN A C 1
ATOM 692 O O . GLN A 1 87 ? 44.046 5.170 -28.567 1.00 64.12 87 GLN A O 1
ATOM 697 N N . VAL A 1 88 ? 43.056 7.178 -28.369 1.00 64.88 88 VAL A N 1
ATOM 698 C CA . VAL A 1 88 ? 43.861 7.869 -29.400 1.00 64.88 88 VAL A CA 1
ATOM 699 C C . VAL A 1 88 ? 45.271 8.222 -28.909 1.00 64.88 88 VAL A C 1
ATOM 701 O O . VAL A 1 88 ? 46.203 8.220 -29.702 1.00 64.88 88 VAL A O 1
ATOM 704 N N . ARG A 1 89 ? 45.470 8.472 -27.607 1.00 66.31 89 ARG A N 1
ATOM 705 C CA . ARG A 1 89 ? 46.812 8.683 -27.021 1.00 66.31 89 ARG A CA 1
ATOM 706 C C . ARG A 1 89 ? 47.615 7.397 -26.783 1.00 66.31 89 ARG A C 1
ATOM 708 O O . ARG A 1 89 ? 48.784 7.484 -26.417 1.00 66.31 89 ARG A O 1
ATOM 715 N N . GLY A 1 90 ? 46.986 6.231 -26.933 1.00 62.47 90 GLY A N 1
ATOM 716 C CA . GLY A 1 90 ? 47.609 4.916 -26.764 1.00 62.47 90 GLY A CA 1
ATOM 717 C C . GLY A 1 90 ? 48.172 4.293 -28.047 1.00 62.47 90 GLY A C 1
ATOM 718 O O . GLY A 1 90 ? 48.578 3.131 -27.996 1.00 62.47 90 GLY A O 1
ATOM 719 N N . GLN A 1 91 ? 48.176 5.018 -29.174 1.00 46.34 91 GLN A N 1
ATOM 720 C CA . GLN A 1 91 ? 48.792 4.617 -30.448 1.00 46.34 91 GLN A CA 1
ATOM 721 C C . GLN A 1 91 ? 49.822 5.639 -30.924 1.00 46.34 91 GLN A C 1
ATOM 723 O O . GLN A 1 91 ? 49.606 6.848 -30.689 1.00 46.34 91 GLN A O 1
#

Secondary structure (DSSP, 8-state):
-HHHHHHHHHHHHHHHSS---SGGGGGPPPPPHHHHHHHHHHHHHHHHHHH--HHHHHHHHHHHHHHHHHHHHHHTTHHHHHHHHHHHTT-

Organism: NCBI:txid408172

Sequence (91 aa):
IVLGAAYMLWLYQRTMFGNIENPKNKSLPDLNMREVATFVPLIILAFWIGLYPAPFLNRLESSVTYVMSHVNSTYAPQNVEAAVEVQVRGQ

pLDDT: mean 83.57, std 12.68, range [46.34, 96.69]